Protein AF-A0A2A4WCY9-F1 (afdb_monomer)

Radius of gyration: 20.33 Å; Cα contacts (8 Å, |Δi|>4): 16; chains: 1; bounding box: 44×20×57 Å

pLDDT: mean 76.71, std 10.47, range [50.25, 90.19]

Structure (mmCIF, N/CA/C/O backbone):
data_AF-A0A2A4WCY9-F1
#
_entry.id   AF-A0A2A4WCY9-F1
#
loop_
_atom_site.group_PDB
_atom_site.id
_atom_site.type_symbol
_atom_site.label_atom_id
_a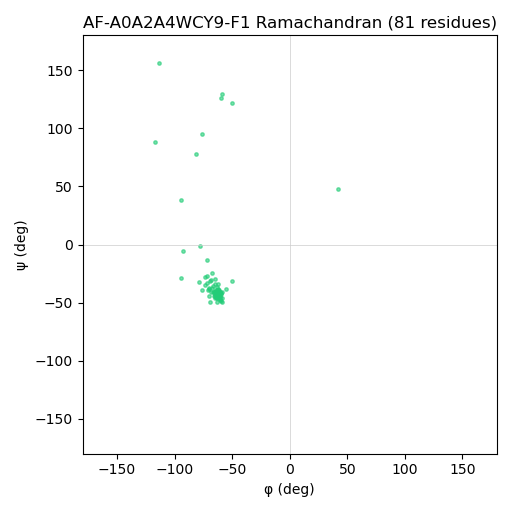tom_site.label_alt_id
_atom_site.label_comp_id
_atom_site.label_asym_id
_atom_site.label_entity_id
_atom_site.label_seq_id
_atom_site.pdbx_PDB_ins_code
_atom_site.Cartn_x
_atom_site.Cartn_y
_atom_site.Cartn_z
_atom_site.occupancy
_atom_site.B_iso_or_equiv
_atom_site.auth_seq_id
_atom_site.auth_comp_id
_atom_site.auth_asym_id
_atom_site.auth_atom_id
_atom_site.pdbx_PDB_model_num
ATOM 1 N N . MET A 1 1 ? 24.381 -5.648 -38.018 1.00 53.41 1 MET A N 1
ATOM 2 C CA . MET A 1 1 ? 23.365 -6.712 -37.999 1.00 53.41 1 MET A CA 1
ATOM 3 C C . MET A 1 1 ? 23.543 -7.684 -36.831 1.00 53.41 1 MET A C 1
ATOM 5 O O . MET A 1 1 ? 22.552 -8.245 -36.410 1.00 53.41 1 MET A O 1
ATOM 9 N N . ALA A 1 2 ? 24.754 -7.892 -36.280 1.00 54.59 2 ALA A N 1
ATOM 10 C CA . ALA A 1 2 ? 24.935 -8.651 -35.026 1.00 54.59 2 ALA A CA 1
ATOM 11 C C . ALA A 1 2 ? 24.989 -7.763 -33.757 1.00 54.59 2 ALA A C 1
ATOM 13 O O . ALA A 1 2 ? 24.577 -8.189 -32.683 1.00 54.59 2 ALA A O 1
ATOM 14 N N . VAL A 1 3 ? 25.455 -6.513 -33.884 1.00 61.22 3 VAL A N 1
ATOM 15 C CA . VAL A 1 3 ? 25.597 -5.551 -32.767 1.00 61.22 3 VAL A CA 1
ATOM 16 C C . VAL A 1 3 ? 24.236 -5.034 -32.275 1.00 61.22 3 VAL A C 1
ATOM 18 O O . VAL A 1 3 ? 24.034 -4.798 -31.088 1.00 61.22 3 VAL A O 1
ATOM 21 N N . ASP A 1 4 ? 23.279 -4.902 -33.188 1.00 59.69 4 ASP A N 1
ATOM 22 C CA . ASP A 1 4 ? 21.904 -4.461 -32.949 1.00 59.69 4 ASP A CA 1
ATOM 23 C C . ASP A 1 4 ? 21.077 -5.482 -32.145 1.00 59.69 4 ASP A C 1
ATOM 25 O O . ASP A 1 4 ? 20.231 -5.093 -31.341 1.00 59.69 4 ASP A O 1
ATOM 29 N N . THR A 1 5 ? 21.367 -6.779 -32.281 1.00 65.38 5 THR A N 1
ATOM 30 C CA . THR A 1 5 ? 20.719 -7.850 -31.508 1.00 65.38 5 THR A CA 1
ATOM 31 C C . THR A 1 5 ? 21.216 -7.955 -30.065 1.00 65.38 5 THR A C 1
ATOM 33 O O . THR A 1 5 ? 20.391 -8.132 -29.172 1.00 65.38 5 THR A O 1
ATOM 36 N N . GLU A 1 6 ? 22.519 -7.783 -29.804 1.00 61.66 6 GLU A N 1
ATOM 37 C CA . GLU A 1 6 ? 23.044 -7.778 -28.425 1.00 61.66 6 GLU A CA 1
ATOM 38 C C . GLU A 1 6 ? 22.535 -6.564 -27.633 1.00 61.66 6 GLU A C 1
ATOM 40 O O . GLU A 1 6 ? 22.115 -6.695 -26.482 1.00 61.66 6 GLU A O 1
ATOM 45 N N . ALA A 1 7 ? 22.487 -5.386 -28.266 1.00 61.81 7 ALA A N 1
ATOM 46 C CA . ALA A 1 7 ? 21.925 -4.182 -27.655 1.00 61.81 7 ALA A CA 1
ATOM 47 C C . ALA A 1 7 ? 20.426 -4.336 -27.329 1.00 61.81 7 ALA A C 1
ATOM 49 O O . ALA A 1 7 ? 19.973 -3.898 -26.270 1.00 61.81 7 ALA A O 1
ATOM 50 N N . ALA A 1 8 ? 19.658 -5.003 -28.197 1.00 61.53 8 ALA A N 1
ATOM 51 C CA . ALA A 1 8 ? 18.242 -5.282 -27.960 1.00 61.53 8 ALA A CA 1
ATOM 52 C C . ALA A 1 8 ? 18.009 -6.301 -26.828 1.00 61.53 8 ALA A C 1
ATOM 54 O O . ALA A 1 8 ? 17.011 -6.206 -26.111 1.00 61.53 8 ALA A O 1
ATOM 55 N N . GLU A 1 9 ? 18.924 -7.254 -26.632 1.00 63.25 9 GLU A N 1
ATOM 56 C CA . GLU A 1 9 ? 18.821 -8.249 -25.559 1.00 63.25 9 GLU A CA 1
ATOM 57 C C . GLU A 1 9 ? 19.121 -7.648 -24.174 1.00 63.25 9 GLU A C 1
ATOM 59 O O . GLU A 1 9 ? 18.459 -7.988 -23.188 1.00 63.25 9 GLU A O 1
ATOM 64 N N . LEU A 1 10 ? 20.046 -6.684 -24.101 1.00 60.41 10 LEU A N 1
ATOM 65 C CA . LEU A 1 10 ? 20.356 -5.944 -22.871 1.00 60.41 10 LEU A CA 1
ATOM 66 C C . LEU A 1 10 ? 19.199 -5.033 -22.414 1.00 60.41 10 LEU A C 1
ATOM 68 O O . LEU A 1 10 ? 19.057 -4.768 -21.220 1.00 60.41 10 LEU A O 1
ATOM 72 N N . ILE A 1 11 ? 18.324 -4.613 -23.336 1.00 63.50 11 ILE A N 1
ATOM 73 C CA . ILE A 1 11 ? 17.140 -3.772 -23.076 1.00 63.50 11 ILE A CA 1
ATOM 74 C C . ILE A 1 11 ? 15.889 -4.654 -22.887 1.00 63.50 11 ILE A C 1
ATOM 76 O O . ILE A 1 11 ? 14.770 -4.345 -23.299 1.00 63.50 11 ILE A O 1
ATOM 80 N N . LYS A 1 12 ? 16.032 -5.800 -22.222 1.00 64.94 12 LYS A N 1
ATOM 81 C CA . LYS A 1 12 ? 14.873 -6.611 -21.846 1.00 64.94 12 LYS A CA 1
ATOM 82 C C . LYS A 1 12 ? 14.173 -5.974 -20.647 1.00 64.94 12 LYS A C 1
ATOM 84 O O . LYS A 1 12 ? 14.542 -6.210 -19.496 1.00 64.94 12 LYS A O 1
ATOM 89 N N . LYS A 1 13 ? 13.145 -5.159 -20.915 1.00 64.06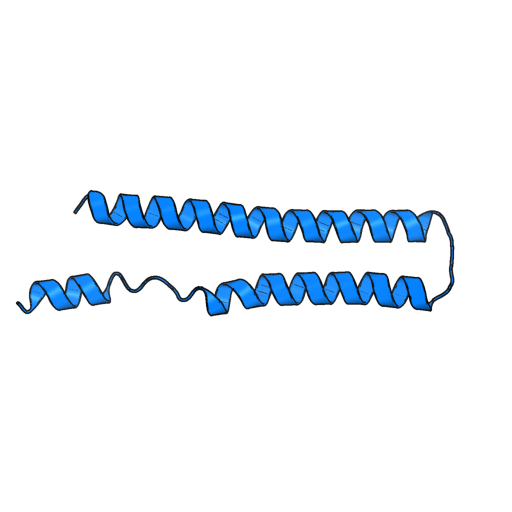 13 LYS A N 1
ATOM 90 C CA . LYS A 1 13 ? 12.305 -4.536 -19.879 1.00 64.06 13 LYS A CA 1
ATOM 91 C C . LYS A 1 13 ? 11.830 -5.623 -18.895 1.00 64.06 13 LYS A C 1
ATOM 93 O O . LYS A 1 13 ? 11.212 -6.599 -19.336 1.00 64.06 13 LYS A O 1
ATOM 98 N N . PRO A 1 14 ? 12.121 -5.516 -17.585 1.00 64.19 14 PRO A N 1
ATOM 99 C CA . PRO A 1 14 ? 11.704 -6.529 -16.625 1.00 64.19 14 PRO A CA 1
ATOM 100 C C . PRO A 1 14 ? 10.177 -6.668 -16.653 1.00 64.19 14 PRO A C 1
ATOM 102 O O . PRO A 1 14 ? 9.444 -5.682 -16.595 1.00 64.19 14 PRO A O 1
ATOM 105 N N . GLY A 1 15 ? 9.696 -7.907 -16.780 1.00 64.56 15 GLY A N 1
ATOM 106 C CA . GLY A 1 15 ? 8.276 -8.197 -16.971 1.00 64.56 15 GLY A CA 1
ATOM 107 C C . GLY A 1 15 ? 7.404 -7.684 -15.820 1.00 64.56 15 GLY A C 1
ATOM 108 O O . GLY A 1 15 ? 7.603 -8.045 -14.658 1.00 64.56 15 GLY A O 1
ATOM 109 N N . TRP A 1 16 ? 6.391 -6.892 -16.172 1.00 67.62 16 TRP A N 1
ATOM 110 C CA . TRP A 1 16 ? 5.379 -6.289 -15.292 1.00 67.62 16 TRP A CA 1
ATOM 111 C C . TRP A 1 16 ? 4.698 -7.290 -14.340 1.00 67.62 16 TRP A C 1
ATOM 113 O O . TRP A 1 16 ? 4.381 -6.970 -13.195 1.00 67.62 16 TRP A O 1
ATOM 123 N N . ASN A 1 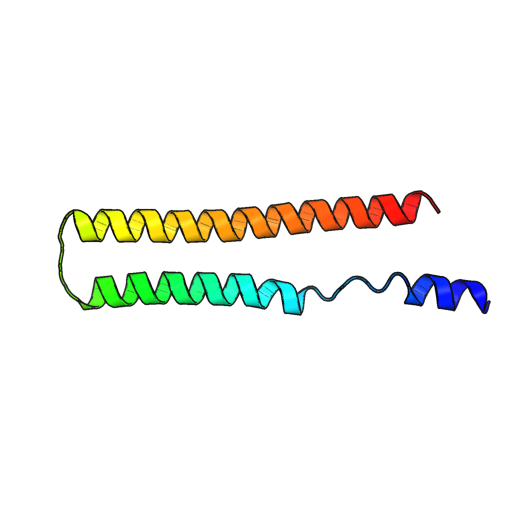17 ? 4.556 -8.543 -14.778 1.00 62.50 17 ASN A N 1
ATOM 124 C CA . ASN A 1 17 ? 3.817 -9.586 -14.064 1.00 62.50 17 ASN A CA 1
ATOM 125 C C . ASN A 1 17 ? 4.405 -9.933 -12.686 1.00 62.50 17 ASN A C 1
ATOM 127 O O . ASN A 1 17 ? 3.651 -10.220 -11.761 1.00 62.50 17 ASN A O 1
ATOM 131 N N . ARG A 1 18 ? 5.736 -9.883 -12.509 1.00 64.06 18 ARG A N 1
ATOM 132 C CA . ARG A 1 18 ? 6.358 -10.183 -11.200 1.00 64.06 18 ARG A CA 1
ATOM 133 C C . ARG A 1 18 ? 6.148 -9.063 -10.183 1.00 64.06 18 ARG A C 1
ATOM 135 O O . ARG A 1 18 ? 6.099 -9.322 -8.986 1.00 64.06 18 ARG A O 1
ATOM 142 N N . ARG A 1 19 ? 5.997 -7.830 -10.664 1.00 67.88 19 ARG A N 1
ATOM 143 C CA . ARG A 1 19 ? 5.806 -6.641 -9.833 1.00 67.88 19 ARG A CA 1
ATOM 144 C C . ARG A 1 19 ? 4.353 -6.525 -9.335 1.00 67.88 19 ARG A C 1
ATOM 146 O O . ARG A 1 19 ? 4.133 -6.153 -8.186 1.00 67.88 19 ARG A O 1
ATOM 153 N N . PHE A 1 20 ? 3.383 -6.987 -10.130 1.00 72.31 20 PHE A N 1
ATOM 154 C CA . PHE A 1 20 ? 1.967 -7.056 -9.735 1.00 72.31 20 PHE A CA 1
ATOM 155 C C . PHE A 1 20 ? 1.676 -8.020 -8.584 1.00 72.31 20 PHE A C 1
ATOM 157 O O . PHE A 1 20 ? 0.755 -7.777 -7.807 1.00 72.31 20 PHE A O 1
ATOM 164 N N . GLY A 1 21 ? 2.466 -9.088 -8.442 1.00 74.69 21 GLY A N 1
ATOM 165 C CA . GLY A 1 21 ? 2.261 -10.078 -7.383 1.00 74.69 21 GLY A CA 1
ATOM 166 C C . GLY A 1 21 ? 2.357 -9.480 -5.978 1.00 74.69 21 GLY A C 1
ATOM 167 O O . GLY A 1 21 ? 1.532 -9.784 -5.127 1.00 74.69 21 GLY A O 1
ATOM 168 N N . ILE A 1 22 ? 3.309 -8.572 -5.742 1.00 77.31 22 ILE A N 1
ATOM 169 C CA . ILE A 1 22 ? 3.533 -7.964 -4.418 1.00 77.31 22 ILE A CA 1
ATOM 170 C C . ILE A 1 22 ? 2.359 -7.055 -4.027 1.00 77.31 22 ILE A C 1
ATOM 172 O O . ILE A 1 22 ? 1.902 -7.084 -2.882 1.00 77.31 22 ILE A O 1
ATOM 176 N N . VAL A 1 23 ? 1.838 -6.293 -4.991 1.00 83.38 23 VAL A N 1
ATOM 177 C CA . VAL A 1 23 ? 0.664 -5.426 -4.804 1.00 83.38 23 VAL A CA 1
ATOM 178 C C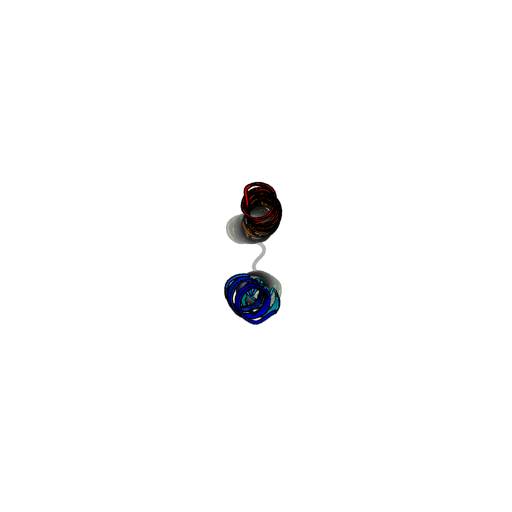 . VAL A 1 23 ? -0.582 -6.263 -4.535 1.00 83.38 23 VAL A C 1
ATOM 180 O O . VAL A 1 23 ? -1.339 -5.977 -3.613 1.00 83.38 23 VAL A O 1
ATOM 183 N N . LEU A 1 24 ? -0.780 -7.341 -5.295 1.00 82.88 24 LEU A N 1
ATOM 184 C CA . LEU A 1 24 ? -1.918 -8.229 -5.091 1.00 82.88 24 LEU A CA 1
ATOM 185 C C . LEU A 1 24 ? -1.854 -8.922 -3.721 1.00 82.88 24 LEU A C 1
ATOM 187 O O . LEU A 1 24 ? -2.856 -8.951 -3.013 1.00 82.88 24 LEU A O 1
ATOM 191 N N . CYS A 1 25 ? -0.683 -9.414 -3.307 1.00 83.94 25 CYS A N 1
ATOM 192 C CA . CYS A 1 25 ? -0.494 -10.024 -1.988 1.00 83.94 25 CYS A CA 1
ATOM 193 C C . CYS A 1 25 ? -0.794 -9.044 -0.845 1.00 83.94 25 CYS A C 1
ATOM 195 O O . CYS A 1 25 ? -1.437 -9.422 0.130 1.00 83.94 25 CYS A O 1
ATOM 197 N N . THR A 1 26 ? -0.365 -7.785 -0.964 1.00 83.56 26 THR A N 1
ATOM 198 C CA . THR A 1 26 ? -0.637 -6.754 0.054 1.00 83.56 26 THR A CA 1
ATOM 199 C C . THR A 1 26 ? -2.110 -6.353 0.091 1.00 83.56 26 THR A C 1
ATOM 201 O O . THR A 1 26 ? -2.659 -6.212 1.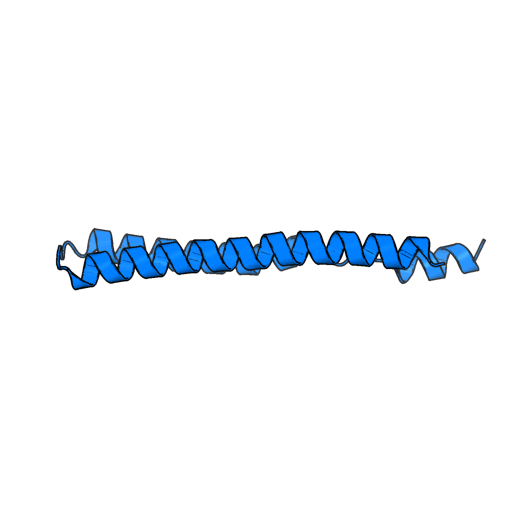185 1.00 83.56 26 THR A O 1
ATOM 204 N N . LEU A 1 27 ? -2.786 -6.252 -1.060 1.00 85.12 27 LEU A N 1
ATOM 205 C CA . LEU A 1 27 ? -4.237 -6.037 -1.099 1.00 85.12 27 LEU A CA 1
ATOM 206 C C . LEU A 1 27 ? -5.007 -7.204 -0.482 1.00 85.12 27 LEU A C 1
ATOM 208 O O . LEU A 1 27 ? -5.911 -6.972 0.314 1.00 85.12 27 LEU A O 1
ATOM 212 N N . LEU A 1 28 ? -4.653 -8.444 -0.829 1.00 89.38 28 LEU A N 1
ATOM 213 C CA . LEU A 1 28 ? -5.305 -9.638 -0.287 1.00 89.38 28 LEU A CA 1
ATOM 214 C C . LEU A 1 28 ? -5.100 -9.752 1.223 1.00 89.38 28 LEU A C 1
ATOM 216 O O . LEU A 1 28 ? -6.044 -10.069 1.942 1.00 89.38 28 LEU A O 1
ATOM 220 N N . PHE A 1 29 ? -3.899 -9.440 1.713 1.00 86.44 29 PHE A N 1
ATOM 221 C CA . PHE A 1 29 ? -3.628 -9.371 3.146 1.00 86.44 29 PHE A CA 1
ATOM 222 C C . PHE A 1 29 ? -4.517 -8.327 3.832 1.00 86.44 29 PHE A C 1
ATOM 224 O O . PHE A 1 29 ? -5.180 -8.626 4.822 1.00 86.44 29 PHE A O 1
ATOM 231 N N . CYS A 1 30 ? -4.593 -7.121 3.265 1.00 87.56 30 CYS A N 1
ATOM 232 C CA . CYS A 1 30 ? -5.392 -6.036 3.819 1.00 87.56 30 CYS A CA 1
ATOM 233 C C . CYS A 1 30 ? -6.897 -6.364 3.826 1.00 87.56 30 CYS A C 1
ATOM 235 O O . CYS A 1 30 ? -7.563 -6.211 4.851 1.00 87.56 30 CYS A O 1
ATOM 237 N N . ALA A 1 31 ? -7.411 -6.905 2.718 1.00 86.19 31 ALA A N 1
ATOM 238 C CA . ALA A 1 31 ? -8.790 -7.369 2.598 1.00 86.19 31 ALA A CA 1
ATOM 239 C C . ALA A 1 31 ? -9.098 -8.518 3.571 1.00 86.19 31 ALA A C 1
ATOM 241 O O . ALA A 1 31 ? -10.167 -8.533 4.178 1.00 86.19 31 ALA A O 1
ATOM 242 N N . GLY A 1 32 ? -8.156 -9.444 3.771 1.00 88.25 32 GLY A N 1
ATOM 243 C CA . GLY A 1 32 ? -8.277 -10.528 4.744 1.00 88.25 32 GLY A CA 1
ATOM 244 C C . GLY A 1 32 ? -8.374 -10.018 6.182 1.00 88.25 32 GLY A C 1
ATOM 245 O O . GLY A 1 32 ? -9.256 -10.449 6.923 1.00 88.25 32 GLY A O 1
ATOM 246 N N . CYS A 1 33 ? -7.532 -9.054 6.568 1.00 85.94 33 CYS A N 1
ATOM 247 C CA . CYS A 1 33 ? -7.594 -8.435 7.894 1.00 85.94 33 CYS A CA 1
ATOM 248 C C . CYS A 1 33 ? -8.924 -7.707 8.131 1.00 85.94 33 CYS A C 1
ATOM 250 O O . CYS A 1 33 ? -9.538 -7.889 9.181 1.00 85.94 33 CYS A O 1
ATOM 252 N N . VAL A 1 34 ? -9.397 -6.922 7.157 1.00 84.44 34 VAL A N 1
ATOM 253 C CA . VAL A 1 34 ? -10.694 -6.232 7.256 1.00 84.44 34 VAL A CA 1
ATOM 254 C C . VAL A 1 34 ? -11.849 -7.237 7.305 1.00 84.44 34 VAL A C 1
ATOM 256 O O . VAL A 1 34 ? -12.742 -7.094 8.135 1.00 84.44 34 VAL A O 1
ATOM 259 N N . GLY A 1 35 ? -11.817 -8.287 6.481 1.00 85.88 35 GLY A N 1
ATOM 260 C CA . GLY A 1 35 ? -12.834 -9.340 6.479 1.00 85.88 35 GLY A CA 1
ATOM 261 C C . GLY A 1 35 ? -12.904 -10.109 7.801 1.00 85.88 35 GLY A C 1
ATOM 262 O O . GLY A 1 35 ? -13.995 -10.335 8.316 1.00 85.88 35 GLY A O 1
ATOM 263 N N . TYR A 1 36 ? -11.753 -10.446 8.394 1.00 84.94 36 TYR A N 1
ATOM 264 C CA . TYR A 1 36 ? -11.692 -11.083 9.713 1.00 84.94 36 TYR A CA 1
ATOM 265 C C . TYR A 1 36 ? -12.294 -10.192 10.803 1.00 84.94 36 TYR A C 1
ATOM 267 O O . TYR A 1 36 ? -13.054 -10.656 11.650 1.00 84.94 36 TYR A O 1
ATOM 275 N N . ILE A 1 37 ? -11.980 -8.899 10.756 1.00 84.69 37 ILE A N 1
ATOM 276 C CA . ILE A 1 37 ? -12.512 -7.911 11.689 1.00 84.69 37 ILE A CA 1
ATOM 277 C C . ILE A 1 37 ? -14.036 -7.780 11.563 1.00 84.69 37 ILE A C 1
ATOM 279 O O . ILE A 1 37 ? -14.725 -7.766 12.581 1.00 84.69 37 ILE A O 1
ATOM 283 N N . LEU A 1 38 ? -14.558 -7.716 10.334 1.00 82.88 38 LEU A N 1
ATOM 284 C CA . LEU A 1 38 ? -15.999 -7.657 10.077 1.00 82.88 38 LEU A CA 1
ATOM 285 C C . LEU A 1 38 ? -16.716 -8.924 10.551 1.00 82.88 38 LEU A C 1
ATOM 287 O O . LEU A 1 38 ? -17.822 -8.841 11.072 1.00 82.88 38 LEU A O 1
ATOM 291 N N . TRP A 1 39 ? -16.083 -10.088 10.407 1.00 84.94 39 TRP A N 1
ATOM 292 C CA . TRP A 1 39 ? -16.647 -11.356 10.865 1.00 84.94 39 TRP A CA 1
ATOM 293 C C . TRP A 1 39 ? -16.655 -11.503 12.396 1.00 84.94 39 TRP A C 1
ATOM 295 O O . TRP A 1 39 ? -17.510 -12.193 12.942 1.00 84.94 39 TRP A O 1
ATOM 305 N N . ALA A 1 40 ? -15.730 -10.848 13.100 1.00 83.88 40 ALA A N 1
ATOM 306 C CA . ALA A 1 40 ? -15.593 -10.950 14.552 1.00 83.88 40 ALA A CA 1
ATOM 307 C C . ALA A 1 40 ? -16.619 -10.123 15.364 1.00 83.88 40 ALA A C 1
ATOM 309 O O . ALA A 1 40 ? -16.556 -10.166 16.593 1.00 83.88 40 ALA A O 1
ATOM 310 N N . ASP A 1 41 ? -17.517 -9.372 14.706 1.00 70.38 41 ASP A N 1
ATOM 311 C CA . ASP A 1 41 ? -18.643 -8.606 15.286 1.00 70.38 41 ASP A CA 1
ATOM 312 C C . ASP A 1 41 ? -18.290 -7.844 16.585 1.00 70.38 41 ASP A C 1
ATOM 314 O O . ASP A 1 41 ? -18.945 -7.923 17.626 1.00 70.38 41 ASP A O 1
ATOM 318 N N . LYS A 1 42 ? -17.158 -7.130 16.550 1.00 72.75 42 LYS A N 1
ATOM 319 C CA . LYS A 1 42 ? -16.689 -6.269 17.643 1.00 72.75 42 LYS A CA 1
ATOM 320 C C . LYS A 1 42 ? -16.637 -4.828 17.177 1.00 72.75 42 LYS A C 1
ATOM 322 O O . LYS A 1 42 ? -15.596 -4.347 16.723 1.00 72.75 42 LYS A O 1
ATOM 327 N N . ASP A 1 43 ? -17.755 -4.133 17.329 1.00 72.31 43 ASP A N 1
ATOM 328 C CA . ASP A 1 43 ? -17.877 -2.723 16.966 1.00 72.31 43 ASP A CA 1
ATOM 329 C C . ASP A 1 43 ? -17.300 -1.837 18.089 1.00 72.31 43 ASP A C 1
ATOM 331 O O . ASP A 1 43 ? -17.996 -1.317 18.959 1.00 72.31 43 ASP A O 1
ATOM 335 N N . THR A 1 44 ? -15.967 -1.747 18.125 1.00 82.88 44 THR A N 1
ATOM 336 C CA . THR A 1 44 ? -15.209 -0.902 19.063 1.00 82.88 44 THR A CA 1
ATOM 337 C C . THR A 1 44 ? -14.494 0.221 18.315 1.00 82.88 44 THR A C 1
ATOM 339 O O . THR A 1 44 ? -14.177 0.082 17.131 1.00 82.88 44 THR A O 1
ATOM 342 N N . GLU A 1 45 ? -14.180 1.334 18.989 1.00 83.88 45 GLU A N 1
ATOM 343 C CA . GLU A 1 45 ? -13.386 2.415 18.376 1.00 83.88 45 GLU A CA 1
ATOM 344 C C . GLU A 1 45 ? -12.048 1.915 17.819 1.00 83.88 45 GLU A C 1
ATOM 346 O O . GLU A 1 45 ? -11.626 2.316 16.733 1.00 83.88 45 GLU A O 1
ATOM 351 N N . THR A 1 46 ? -11.403 0.985 18.527 1.00 79.00 46 THR A N 1
ATOM 352 C CA . THR A 1 46 ? -10.148 0.369 18.092 1.00 79.00 46 THR A CA 1
ATOM 353 C C . THR A 1 46 ? -10.319 -0.358 16.760 1.00 79.00 46 THR A C 1
ATOM 355 O O . THR A 1 46 ? -9.476 -0.226 15.875 1.00 79.00 46 THR A O 1
ATOM 358 N N . THR A 1 47 ? -11.437 -1.063 16.575 1.00 84.19 47 THR A N 1
ATOM 359 C CA . THR A 1 47 ? -11.770 -1.749 15.324 1.00 84.19 47 THR A CA 1
ATOM 360 C C . THR A 1 47 ? -11.872 -0.770 14.152 1.00 84.19 47 THR A C 1
ATOM 362 O O . THR A 1 47 ? -11.277 -1.003 13.098 1.00 84.19 47 THR A O 1
ATOM 365 N N . ARG A 1 48 ? -12.561 0.365 14.343 1.00 84.62 48 ARG A N 1
ATOM 366 C CA . ARG A 1 48 ? -12.695 1.406 13.307 1.00 84.62 48 ARG A CA 1
ATOM 367 C C . ARG A 1 48 ? -11.347 2.005 12.917 1.00 84.62 48 ARG A C 1
ATOM 369 O O . ARG A 1 48 ? -11.065 2.143 11.727 1.00 84.62 48 ARG A O 1
ATOM 376 N N . LEU A 1 49 ? -10.497 2.313 13.898 1.00 89.62 49 LEU A N 1
ATOM 377 C CA . LEU A 1 49 ? -9.147 2.823 13.646 1.00 89.62 49 LEU A CA 1
ATOM 378 C C . LEU A 1 49 ? -8.296 1.827 12.854 1.00 89.62 49 LEU A C 1
ATOM 380 O O . LEU A 1 49 ? -7.641 2.217 11.887 1.00 89.62 49 LEU A O 1
ATOM 384 N N . ILE A 1 50 ? -8.339 0.542 13.214 1.00 86.25 50 ILE A N 1
ATOM 385 C CA . ILE A 1 50 ? -7.583 -0.504 12.516 1.00 86.25 50 ILE A CA 1
ATOM 386 C C . ILE A 1 50 ? -8.012 -0.599 11.045 1.00 86.25 50 ILE A C 1
ATOM 388 O O . ILE A 1 50 ? -7.152 -0.649 10.168 1.00 86.25 50 ILE A O 1
ATOM 392 N N . VAL A 1 51 ? -9.318 -0.562 10.756 1.00 86.06 51 VAL A N 1
ATOM 393 C CA . VAL A 1 51 ? -9.842 -0.606 9.377 1.00 86.06 51 VAL A CA 1
ATOM 394 C C . VAL A 1 51 ? -9.386 0.609 8.562 1.00 86.06 51 VAL A C 1
ATOM 396 O O . VAL A 1 51 ? -8.976 0.457 7.409 1.00 86.06 51 VAL A O 1
ATOM 399 N N . ILE A 1 52 ? -9.399 1.808 9.154 1.00 90.19 52 ILE A N 1
ATOM 400 C CA . ILE A 1 52 ? -8.932 3.035 8.490 1.00 90.19 52 ILE A CA 1
ATOM 401 C C . ILE A 1 52 ? -7.437 2.939 8.168 1.00 90.19 52 ILE A C 1
ATOM 403 O O . ILE A 1 52 ? -7.043 3.182 7.027 1.00 90.19 52 ILE A O 1
ATOM 407 N N . VAL A 1 53 ? -6.609 2.548 9.141 1.00 90.00 53 VAL A N 1
ATOM 408 C CA . VAL A 1 53 ? -5.152 2.440 8.958 1.00 90.00 53 VAL A CA 1
ATOM 409 C C . VAL A 1 53 ? -4.801 1.358 7.936 1.00 90.00 53 VAL A C 1
ATOM 411 O O . VAL A 1 53 ? -3.945 1.586 7.084 1.00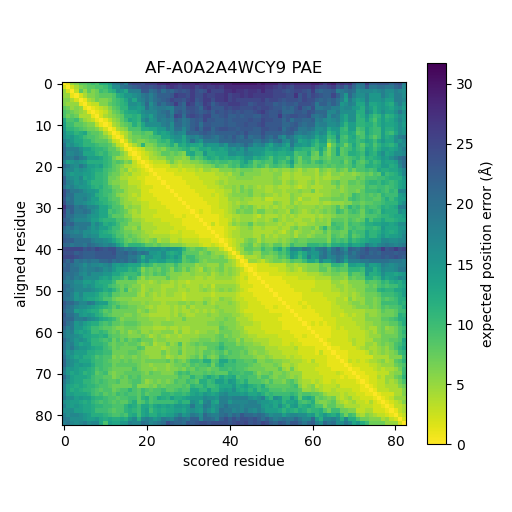 90.00 53 VAL A O 1
ATOM 414 N N . LEU A 1 54 ? -5.495 0.216 7.958 1.00 88.12 54 LEU A N 1
ATOM 415 C CA . LEU A 1 54 ? -5.355 -0.837 6.948 1.00 88.12 54 LEU A CA 1
ATOM 416 C C . LEU A 1 54 ? -5.675 -0.302 5.548 1.00 88.12 54 LEU A C 1
ATOM 418 O O . LEU A 1 54 ? -4.870 -0.446 4.629 1.00 88.12 54 LEU A O 1
ATOM 422 N N . THR A 1 55 ? -6.804 0.386 5.392 1.00 85.81 55 THR A N 1
ATOM 423 C CA . THR A 1 55 ? -7.218 0.938 4.094 1.00 85.81 55 THR A CA 1
ATOM 424 C C . THR A 1 55 ? -6.240 2.011 3.597 1.00 85.81 55 THR A C 1
ATOM 426 O O . THR A 1 55 ? -5.891 2.037 2.415 1.00 85.81 55 THR A O 1
ATOM 429 N N . MET A 1 56 ? -5.729 2.862 4.492 1.00 89.38 56 MET A N 1
ATOM 430 C CA . MET A 1 56 ? -4.687 3.840 4.160 1.00 89.38 56 MET A CA 1
ATOM 431 C C . MET A 1 56 ? -3.373 3.176 3.749 1.00 89.38 56 MET A C 1
ATOM 433 O O . MET A 1 56 ? -2.748 3.612 2.782 1.00 89.38 56 MET A O 1
ATOM 437 N N . LEU A 1 57 ? -2.972 2.101 4.430 1.00 87.56 57 LEU A N 1
ATOM 438 C CA . LEU A 1 57 ? -1.794 1.322 4.065 1.00 87.56 57 LEU A CA 1
ATOM 439 C C . LEU A 1 57 ? -1.950 0.710 2.667 1.00 87.56 57 LEU A C 1
ATOM 441 O O . LEU A 1 57 ? -1.024 0.800 1.862 1.00 87.56 57 LEU A O 1
ATOM 445 N N . ALA A 1 58 ? -3.123 0.157 2.341 1.00 85.44 58 ALA A N 1
ATOM 446 C CA . ALA A 1 58 ? -3.407 -0.348 0.998 1.00 85.44 58 ALA A CA 1
ATOM 447 C C . ALA A 1 58 ? -3.271 0.758 -0.061 1.00 85.44 58 ALA A C 1
ATOM 449 O O . ALA A 1 58 ? -2.594 0.566 -1.072 1.00 85.44 58 ALA A O 1
ATOM 450 N N . GLY A 1 59 ? -3.840 1.940 0.197 1.00 85.94 59 GLY A N 1
ATOM 451 C CA . GLY A 1 59 ? -3.696 3.102 -0.681 1.00 85.94 59 GLY A CA 1
ATOM 452 C C . GLY A 1 59 ? -2.237 3.538 -0.865 1.00 85.94 59 GLY A C 1
ATOM 453 O O . GLY A 1 59 ? -1.809 3.790 -1.991 1.00 85.94 59 GLY A O 1
ATOM 454 N N . ALA A 1 60 ? -1.451 3.564 0.213 1.00 88.19 60 ALA A N 1
ATOM 455 C CA . ALA A 1 60 ? -0.035 3.927 0.173 1.00 88.19 60 ALA A CA 1
ATOM 456 C C . ALA A 1 60 ? 0.808 2.924 -0.633 1.00 88.19 60 ALA A C 1
ATOM 458 O O . ALA A 1 60 ? 1.663 3.336 -1.420 1.00 88.19 60 ALA A O 1
ATOM 459 N N . VAL A 1 61 ? 0.542 1.621 -0.495 1.00 86.31 61 VAL A N 1
ATOM 460 C CA . VAL A 1 61 ? 1.225 0.574 -1.272 1.00 86.31 61 VAL A CA 1
ATOM 461 C C . VAL A 1 61 ? 0.902 0.698 -2.762 1.00 86.31 61 VAL A C 1
ATOM 463 O O . VAL A 1 61 ? 1.820 0.685 -3.584 1.00 86.31 61 VAL A O 1
ATOM 466 N N . ILE A 1 62 ? -0.375 0.887 -3.121 1.00 84.06 62 ILE A N 1
ATOM 467 C CA . ILE A 1 62 ? -0.779 1.113 -4.519 1.00 84.06 62 ILE A CA 1
ATOM 468 C C . ILE A 1 62 ? -0.109 2.380 -5.063 1.00 84.06 62 ILE A C 1
ATOM 470 O O . ILE A 1 62 ? 0.468 2.352 -6.149 1.00 84.06 62 ILE A O 1
ATOM 474 N N . GLY A 1 63 ? -0.152 3.481 -4.310 1.00 83.44 63 GLY A N 1
ATOM 475 C CA . GLY A 1 63 ? 0.429 4.761 -4.715 1.00 83.44 63 GLY A CA 1
ATOM 476 C C . GLY A 1 63 ? 1.937 4.677 -4.947 1.00 83.44 63 GLY A C 1
ATOM 477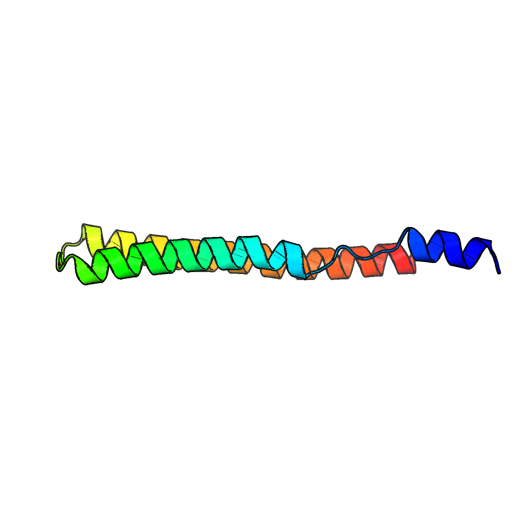 O O . GLY A 1 63 ? 2.419 5.103 -5.996 1.00 83.44 63 GLY A O 1
ATOM 478 N N . SER A 1 64 ? 2.674 4.062 -4.016 1.00 84.88 64 SER A N 1
ATOM 479 C CA . SER A 1 64 ? 4.116 3.819 -4.151 1.00 84.88 64 SER A CA 1
ATOM 480 C C . SER A 1 64 ? 4.433 2.981 -5.390 1.00 84.88 64 SER A C 1
ATOM 482 O O . SER A 1 64 ? 5.365 3.295 -6.133 1.00 84.88 64 SER A O 1
ATOM 484 N N . TYR A 1 65 ? 3.615 1.965 -5.665 1.00 82.69 65 TYR A N 1
ATOM 485 C CA . TYR A 1 65 ? 3.798 1.100 -6.818 1.00 82.69 65 TYR A CA 1
ATOM 486 C C . TYR A 1 65 ? 3.520 1.800 -8.156 1.00 82.69 65 TYR A C 1
ATOM 488 O O . TYR A 1 65 ? 4.347 1.731 -9.065 1.00 82.69 65 TYR A O 1
ATOM 496 N N . VAL A 1 66 ? 2.381 2.489 -8.289 1.00 79.00 66 VAL A N 1
ATOM 497 C CA . VAL A 1 66 ? 2.001 3.203 -9.523 1.00 79.00 66 VAL A CA 1
ATOM 498 C C . VAL A 1 66 ? 2.987 4.329 -9.814 1.00 79.00 66 VAL A C 1
ATOM 500 O O . VAL A 1 66 ? 3.429 4.484 -10.952 1.00 79.00 66 VAL A O 1
ATOM 503 N N . PHE A 1 67 ? 3.378 5.084 -8.785 1.00 81.19 67 PHE A N 1
ATOM 504 C CA . PHE A 1 67 ? 4.369 6.144 -8.929 1.00 81.19 67 PHE A CA 1
ATOM 505 C C . PHE A 1 67 ? 5.746 5.586 -9.304 1.00 81.19 67 PHE A C 1
ATOM 507 O O . PHE A 1 67 ? 6.378 6.090 -10.232 1.00 81.19 67 PHE A O 1
ATOM 514 N N . GLY A 1 68 ? 6.182 4.506 -8.648 1.00 80.75 68 GLY A N 1
ATOM 515 C CA . GLY A 1 68 ? 7.427 3.818 -8.982 1.00 80.75 68 GLY A CA 1
ATOM 516 C C . GLY A 1 68 ? 7.432 3.287 -10.415 1.00 80.75 68 GLY A C 1
ATOM 517 O O . GLY A 1 68 ? 8.410 3.470 -11.131 1.00 80.75 68 GLY A O 1
ATOM 518 N N . ALA A 1 69 ? 6.322 2.707 -10.874 1.00 76.75 69 ALA A N 1
ATOM 519 C CA . ALA A 1 69 ? 6.159 2.246 -12.249 1.00 76.75 69 ALA A CA 1
ATOM 520 C C . ALA A 1 69 ? 6.208 3.388 -13.274 1.00 76.75 69 ALA A C 1
ATOM 522 O O . ALA A 1 6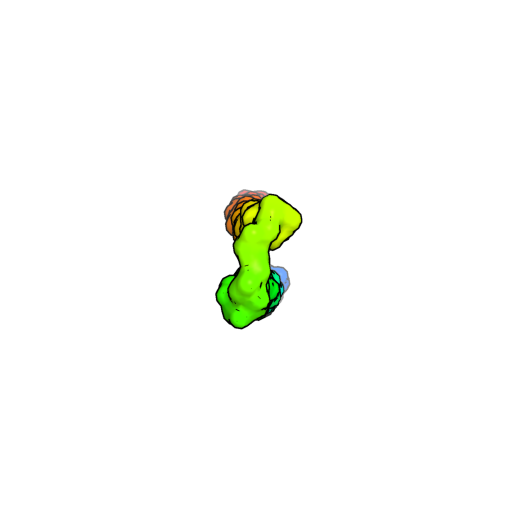9 ? 6.899 3.270 -14.283 1.00 76.75 69 ALA A O 1
ATOM 523 N N . ALA A 1 70 ? 5.507 4.496 -13.019 1.00 79.62 70 ALA A N 1
ATOM 524 C CA . ALA A 1 70 ? 5.518 5.659 -13.904 1.00 79.62 70 ALA A CA 1
ATOM 525 C C . ALA A 1 70 ? 6.905 6.324 -13.971 1.00 79.62 70 ALA A C 1
ATOM 527 O O . ALA A 1 70 ? 7.303 6.838 -15.018 1.00 79.62 70 ALA A O 1
ATOM 528 N N . TRP A 1 71 ? 7.649 6.311 -12.862 1.00 82.75 71 TRP A N 1
ATOM 529 C CA . TRP A 1 71 ? 9.023 6.801 -12.812 1.00 82.75 71 TRP A CA 1
ATOM 530 C C . TRP A 1 71 ? 9.988 5.880 -13.568 1.00 82.75 71 TRP A C 1
ATOM 532 O O . TRP A 1 71 ? 10.786 6.365 -14.368 1.00 82.75 71 TRP A O 1
ATOM 542 N N . ASP A 1 72 ? 9.865 4.563 -13.380 1.00 79.94 72 ASP A N 1
ATOM 543 C CA . ASP A 1 72 ? 10.671 3.551 -14.076 1.00 79.94 72 ASP A CA 1
ATOM 544 C C . ASP A 1 72 ? 10.451 3.612 -15.598 1.00 79.94 72 ASP A C 1
ATOM 546 O O . ASP A 1 72 ? 11.410 3.555 -16.362 1.00 79.94 72 ASP A O 1
ATOM 550 N N . ASP A 1 73 ? 9.211 3.832 -16.051 1.00 75.62 73 ASP A N 1
ATOM 551 C CA . ASP A 1 73 ? 8.881 3.969 -17.477 1.00 75.62 73 ASP A CA 1
ATOM 552 C C . ASP A 1 73 ? 9.528 5.214 -18.111 1.00 75.62 73 ASP A C 1
ATOM 554 O O . ASP A 1 73 ? 10.144 5.133 -19.177 1.00 75.62 73 ASP A O 1
ATOM 558 N N . LYS A 1 74 ? 9.482 6.359 -17.416 1.00 74.69 74 LYS A N 1
ATOM 559 C CA . LYS A 1 74 ? 10.153 7.595 -17.856 1.00 74.69 74 LYS A CA 1
ATOM 560 C C . LYS A 1 74 ? 11.674 7.462 -17.861 1.00 74.69 74 LYS A C 1
ATOM 562 O O . LYS A 1 74 ? 12.325 7.963 -18.777 1.00 74.69 74 LYS A O 1
ATOM 567 N N . ASN A 1 75 ? 12.244 6.810 -16.851 1.00 80.25 75 ASN A N 1
ATOM 568 C CA . ASN A 1 75 ? 13.689 6.627 -16.756 1.00 80.25 75 ASN A CA 1
ATOM 569 C C . ASN A 1 75 ? 14.205 5.647 -17.820 1.00 80.25 75 ASN A C 1
ATOM 571 O O . ASN A 1 75 ? 15.246 5.891 -18.425 1.00 80.25 75 ASN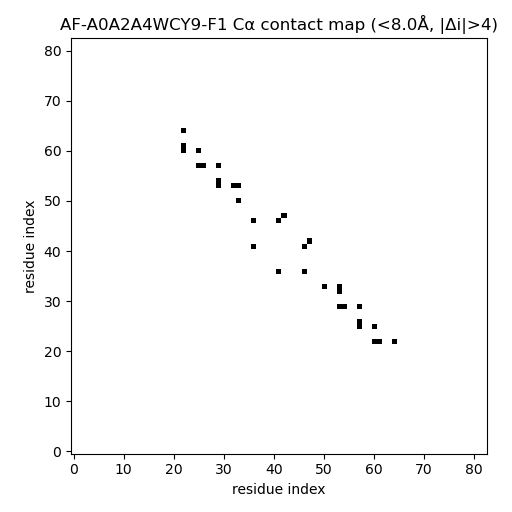 A O 1
ATOM 575 N N . PHE A 1 76 ? 13.442 4.593 -18.115 1.00 75.31 76 PHE A N 1
ATOM 576 C CA . PHE A 1 76 ? 13.733 3.658 -19.200 1.00 75.31 76 PHE A CA 1
ATOM 577 C C . PHE A 1 76 ? 13.703 4.343 -20.576 1.00 75.31 76 PHE A C 1
ATOM 579 O O . PHE A 1 76 ? 14.641 4.197 -21.356 1.00 75.31 76 PHE A O 1
ATOM 586 N N . LEU A 1 77 ? 12.680 5.161 -20.856 1.00 70.00 77 LEU A N 1
ATOM 587 C CA . LEU A 1 77 ? 12.594 5.950 -22.096 1.00 70.00 77 LEU A CA 1
ATOM 588 C C . LEU A 1 77 ? 13.747 6.961 -22.234 1.00 70.00 77 LEU A C 1
ATOM 590 O O . LEU A 1 77 ? 14.292 7.134 -23.322 1.00 70.00 77 LEU A O 1
ATOM 594 N N . SER A 1 78 ? 14.137 7.603 -21.130 1.00 72.81 78 SER A N 1
ATOM 595 C CA . SER A 1 78 ? 15.275 8.533 -21.067 1.00 72.81 78 SER A CA 1
ATOM 596 C C . SER A 1 78 ? 16.626 7.840 -21.295 1.00 72.81 78 SER A C 1
ATOM 598 O O . SER A 1 78 ? 17.521 8.407 -21.918 1.00 72.81 78 SER A O 1
ATOM 600 N N . ALA A 1 79 ? 16.785 6.606 -20.808 1.00 70.50 79 ALA A N 1
ATOM 601 C CA . ALA A 1 79 ? 17.994 5.817 -21.032 1.00 70.50 79 ALA A CA 1
ATOM 602 C C . ALA A 1 79 ? 18.152 5.419 -22.509 1.00 70.50 79 ALA A C 1
ATOM 604 O O . ALA A 1 79 ? 19.263 5.459 -23.029 1.00 70.50 79 ALA A O 1
ATOM 605 N N . ILE A 1 80 ? 17.046 5.101 -23.189 1.00 65.44 80 ILE A N 1
ATOM 606 C CA . ILE A 1 80 ? 17.043 4.748 -24.616 1.00 65.44 80 ILE A CA 1
ATOM 607 C C . ILE A 1 80 ? 17.317 5.969 -25.501 1.00 65.44 80 ILE A C 1
ATOM 609 O O . ILE A 1 80 ? 18.040 5.850 -26.480 1.00 65.44 80 ILE A O 1
ATOM 613 N N . SER A 1 81 ? 16.774 7.147 -25.176 1.00 64.31 81 SER A N 1
ATOM 614 C CA . SER A 1 81 ? 16.933 8.343 -26.022 1.00 64.31 81 SER A CA 1
ATOM 615 C C . SER A 1 81 ? 18.335 8.965 -26.001 1.00 64.31 81 SER A C 1
ATOM 617 O O . SER A 1 81 ? 18.622 9.837 -26.820 1.00 64.31 81 SER A O 1
ATOM 619 N N . LYS A 1 82 ? 19.189 8.566 -25.049 1.00 58.84 82 LYS A N 1
ATOM 620 C CA . LYS A 1 82 ? 20.574 9.044 -24.912 1.00 58.84 82 LYS A CA 1
ATOM 621 C C . LYS A 1 82 ? 21.619 8.177 -25.629 1.00 58.84 82 LYS A C 1
ATOM 623 O O . LYS A 1 82 ? 22.785 8.573 -25.615 1.00 58.84 82 LYS A O 1
ATOM 628 N N . GLN A 1 83 ? 21.236 7.033 -26.199 1.00 50.25 83 GLN A N 1
ATOM 629 C CA . GLN A 1 83 ? 22.098 6.213 -27.065 1.00 50.25 83 GLN A CA 1
ATOM 630 C C . GLN A 1 83 ? 21.881 6.557 -28.536 1.00 50.25 83 GLN A C 1
ATOM 632 O O . GLN A 1 83 ? 22.880 6.470 -29.282 1.00 50.25 83 GLN A O 1
#

Secondary structure (DSSP, 8-state):
--HHHHHHHHT-PPPHHHHHHHHHHHHHHHHHHHHHHHHTT---HHHHHHHHHHHHHHHHHHHHHHHHHHHHHHHHHHHHHT-

Foldseek 3Di:
DVVVVVVVVVLPDPDPVVLVVVLVVLVVVLVVVLVVLVVVPDPDPVSVVSNVVSVVVNVVSVVCSVVVVVVVVVVSVVVVVVD

Mean predicted aligned error: 10.02 Å

Solvent-accessible surface area (backbone atoms only — not comparable to full-atom values): 4833 Å² total; per-residue (Å²): 125,70,68,61,53,55,58,54,60,76,64,60,74,78,65,65,70,70,62,50,52,60,56,50,54,50,46,50,50,45,51,49,54,48,50,53,53,65,70,64,74,59,97,43,75,68,50,55,52,50,48,52,53,44,53,49,50,45,52,49,54,52,48,53,49,54,51,50,50,57,48,50,52,53,52,51,52,54,58,60,75,74,111

Nearest PDB structures (foldseek):
  5vi5-assembly1_D  TM=6.408E-01  e=3.809E+00  Mycolicibacterium smegmatis MC2 155
  6vvt-assembly1_D  TM=6.337E-01  e=9.135E+00  Mycolicibacterium smegmatis MC2 155
  4ke2-assembly1_A  TM=5.520E-01  e=7.984E+00  Pseudopleuronectes americanus

Sequence (83 aa):
MAVDTEAAELIKKPGWNRRFGIVLCTLLFCAGCVGYILWADKDTETTRLIVIVLTMLAGAVIGSYVFGAAWDDKNFLSAISKQ